Protein AF-A0A397T3B0-F1 (afdb_monomer_lite)

Foldseek 3Di:
DDDPPDPPPVPPPPDDDDDDDDDDDDPPPPPPPPPVPPPQPLVNLVVQLVVLVVQLVVLCVVLVVVVLVCVLCVDPDPLVVLLVLLVVLLVVLVVLVCCQAPVCCPVVVDDRDDLVPQCVDPSSVPSVVSSVVSNVSNLVSQCVSSCVRLHDPSRCSNVVSVVSSVVSVVVSD

Radius of gyration: 29.22 Å; chains: 1; bounding box: 62×57×84 Å

Secondary structure (DSSP, 8-state):
-----SSSGGGSSS---------------------------HHHHHHHHHHHHHHHHHHHHHTTHHHHHHHHHHS-SHHHHHHHHHHHHHHHHHHHHHIIIIIHHHHH-PPPP-GGGTTTSHHHHHHHHHHHHHHHHHHHHHHHHHHHHHHHHHHHHHHHHHHHHHHHHHTT-

Structure (mmCIF, N/CA/C/O backbone):
data_AF-A0A397T3B0-F1
#
_entry.id   AF-A0A397T3B0-F1
#
loop_
_atom_site.group_PDB
_atom_site.id
_atom_site.type_symbol
_atom_site.label_atom_id
_atom_site.label_alt_id
_atom_site.label_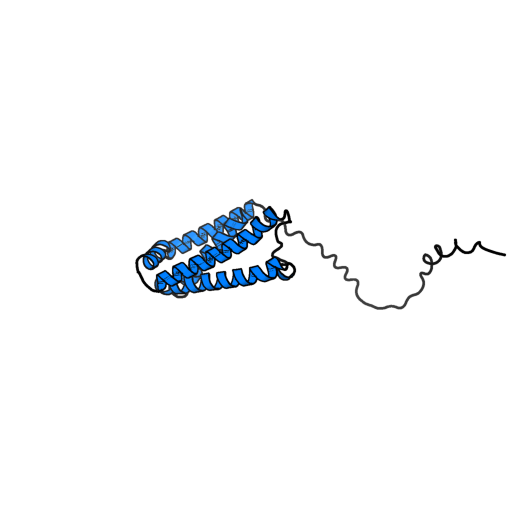comp_id
_atom_site.label_asym_id
_atom_site.label_entity_id
_atom_site.label_seq_id
_atom_site.pdbx_PDB_ins_code
_atom_site.Cartn_x
_atom_site.Cartn_y
_atom_site.Cartn_z
_atom_site.occupancy
_atom_site.B_iso_or_equiv
_atom_site.auth_seq_id
_atom_site.auth_comp_id
_atom_site.auth_asym_id
_atom_site.auth_atom_id
_atom_site.pdbx_PDB_model_num
ATOM 1 N N . MET A 1 1 ? 46.290 -42.480 -61.103 1.00 40.12 1 MET A N 1
ATOM 2 C CA . MET A 1 1 ? 46.442 -42.362 -59.636 1.00 40.12 1 MET A CA 1
ATOM 3 C C . MET A 1 1 ? 46.679 -40.891 -59.341 1.00 40.12 1 MET A C 1
ATOM 5 O O . MET A 1 1 ? 47.700 -40.391 -59.770 1.00 40.12 1 MET A O 1
ATOM 9 N N . GLY A 1 2 ? 45.795 -40.086 -58.769 1.00 37.69 2 GLY A N 1
ATOM 10 C CA . GLY A 1 2 ? 44.533 -40.286 -58.062 1.00 37.69 2 GLY A CA 1
ATOM 11 C C . GLY A 1 2 ? 44.443 -39.111 -57.081 1.00 37.69 2 GLY A C 1
ATOM 12 O O . GLY A 1 2 ? 45.354 -38.983 -56.276 1.00 37.69 2 GLY A O 1
ATOM 13 N N . ASN A 1 3 ? 43.467 -38.210 -57.257 1.00 40.50 3 ASN A N 1
ATOM 14 C CA . ASN A 1 3 ? 42.926 -37.282 -56.243 1.00 40.50 3 ASN A CA 1
ATOM 15 C C . ASN A 1 3 ? 41.881 -36.350 -56.896 1.00 40.50 3 ASN A C 1
ATOM 17 O O . ASN A 1 3 ? 42.071 -35.144 -57.001 1.00 40.50 3 ASN A O 1
ATOM 21 N N . ASN A 1 4 ? 40.766 -36.934 -57.349 1.00 47.88 4 ASN A N 1
ATOM 22 C CA . ASN A 1 4 ? 39.533 -36.215 -57.719 1.00 47.88 4 ASN A CA 1
ATOM 23 C C . ASN A 1 4 ? 38.418 -36.474 -56.682 1.00 47.88 4 ASN A C 1
ATOM 25 O O . ASN A 1 4 ? 37.234 -36.445 -56.997 1.00 47.88 4 ASN A O 1
ATOM 29 N N . GLU A 1 5 ? 38.787 -36.752 -55.430 1.00 51.84 5 GLU A N 1
ATOM 30 C CA . GLU A 1 5 ? 37.909 -37.410 -54.451 1.00 51.84 5 GLU A CA 1
ATOM 31 C C . GLU A 1 5 ? 37.396 -36.490 -53.330 1.00 51.84 5 GLU A C 1
ATOM 33 O O . GLU A 1 5 ? 37.005 -36.956 -52.265 1.00 51.84 5 GLU A O 1
ATOM 38 N N . GLN A 1 6 ? 37.374 -35.169 -53.544 1.00 50.97 6 GLN A N 1
ATOM 39 C CA . GLN A 1 6 ? 36.911 -34.223 -52.513 1.00 50.97 6 GLN A CA 1
ATOM 40 C C . GLN A 1 6 ? 35.700 -33.363 -52.893 1.00 50.97 6 GLN A C 1
ATOM 42 O O . GLN A 1 6 ? 35.222 -32.587 -52.066 1.00 50.97 6 GLN A O 1
ATOM 47 N N . VAL A 1 7 ? 35.149 -33.519 -54.100 1.00 50.25 7 VAL A N 1
ATOM 48 C CA . VAL A 1 7 ? 34.018 -32.692 -54.569 1.00 50.25 7 VAL A CA 1
ATOM 49 C C . VAL A 1 7 ? 32.651 -33.386 -54.399 1.00 50.25 7 VAL A C 1
ATOM 51 O O . VAL A 1 7 ? 31.625 -32.710 -54.389 1.00 50.25 7 VAL A O 1
ATOM 54 N N . ASP A 1 8 ? 32.606 -34.696 -54.129 1.00 51.03 8 ASP A N 1
ATOM 55 C CA . ASP A 1 8 ? 31.353 -35.480 -54.174 1.00 51.03 8 ASP A CA 1
ATOM 56 C C . ASP A 1 8 ? 30.650 -35.754 -52.829 1.00 51.03 8 ASP A C 1
ATOM 58 O O . ASP A 1 8 ? 29.573 -36.352 -52.798 1.00 51.03 8 ASP A O 1
ATOM 62 N N . ILE A 1 9 ? 31.173 -35.263 -51.700 1.00 49.94 9 ILE A N 1
ATOM 63 C CA . ILE A 1 9 ? 30.556 -35.513 -50.378 1.00 49.94 9 ILE A CA 1
ATOM 64 C C . ILE A 1 9 ? 29.428 -34.509 -50.062 1.00 49.94 9 ILE A C 1
ATOM 66 O O . ILE A 1 9 ? 28.524 -34.805 -49.285 1.00 49.94 9 ILE A O 1
ATOM 70 N N . ARG A 1 10 ? 29.390 -33.335 -50.709 1.00 47.88 10 ARG A N 1
ATOM 71 C CA . ARG A 1 10 ? 28.364 -32.304 -50.431 1.00 47.88 10 ARG A CA 1
ATOM 72 C C . ARG A 1 10 ? 27.053 -32.449 -51.214 1.00 47.88 10 ARG A C 1
ATOM 74 O O . ARG A 1 10 ? 26.150 -31.648 -51.000 1.00 47.88 10 ARG A O 1
ATOM 81 N N . ARG A 1 11 ? 26.907 -33.452 -52.090 1.00 47.59 11 ARG A N 1
ATOM 82 C CA . ARG A 1 11 ? 25.692 -33.640 -52.918 1.00 47.59 11 ARG A CA 1
ATOM 83 C C . ARG A 1 11 ? 24.811 -34.840 -52.548 1.00 47.59 11 ARG A C 1
ATOM 85 O O . ARG A 1 11 ? 23.754 -34.997 -53.147 1.00 47.59 11 ARG A O 1
ATOM 92 N N . ARG A 1 12 ? 25.172 -35.645 -51.540 1.00 47.25 12 ARG A N 1
ATOM 93 C CA . ARG A 1 12 ? 24.438 -36.875 -51.162 1.00 47.25 12 ARG A CA 1
ATOM 94 C C . ARG A 1 12 ? 23.597 -36.804 -49.880 1.00 47.25 12 ARG A C 1
ATOM 96 O O . ARG A 1 12 ? 23.173 -37.842 -49.395 1.00 47.25 12 ARG A O 1
ATOM 103 N N . THR A 1 13 ? 23.284 -35.617 -49.364 1.00 46.28 13 THR A N 1
ATOM 104 C CA . THR A 1 13 ? 22.324 -35.483 -48.240 1.00 46.28 13 THR A CA 1
ATOM 105 C C . THR A 1 13 ? 20.999 -34.844 -48.660 1.00 46.28 13 THR A C 1
ATOM 107 O O . THR A 1 13 ? 20.150 -34.564 -47.824 1.00 46.28 13 THR A O 1
ATOM 110 N N . ALA A 1 14 ? 20.811 -34.608 -49.962 1.00 51.16 14 ALA A N 1
ATOM 111 C CA . ALA A 1 14 ? 19.663 -33.882 -50.497 1.00 51.16 14 ALA A CA 1
ATOM 112 C C . ALA A 1 14 ? 18.624 -34.758 -51.223 1.00 51.16 14 ALA A C 1
ATOM 114 O O . ALA A 1 14 ? 17.715 -34.192 -51.809 1.00 51.16 14 ALA A O 1
ATOM 115 N N . ASN A 1 15 ? 18.730 -36.097 -51.236 1.00 48.41 15 ASN A N 1
ATOM 116 C CA . ASN A 1 15 ? 17.821 -36.911 -52.062 1.00 48.41 15 ASN A CA 1
ATOM 117 C C . ASN A 1 15 ? 17.609 -38.361 -51.579 1.00 48.41 15 ASN A C 1
ATOM 119 O O . ASN A 1 15 ? 17.792 -39.320 -52.325 1.00 48.41 15 ASN A O 1
ATOM 123 N N . THR A 1 16 ? 17.199 -38.548 -50.324 1.00 41.69 16 THR A N 1
ATOM 124 C CA . THR A 1 16 ? 16.561 -39.809 -49.894 1.00 41.69 16 THR A CA 1
ATOM 125 C C . THR A 1 16 ? 15.426 -39.488 -48.931 1.00 41.69 16 THR A C 1
ATOM 127 O O . THR A 1 16 ? 15.523 -39.632 -47.717 1.00 41.69 16 THR A O 1
ATOM 130 N N . ILE A 1 17 ? 14.367 -38.943 -49.519 1.00 53.56 17 ILE A N 1
ATOM 131 C CA . ILE A 1 17 ? 12.995 -39.108 -49.050 1.00 53.56 17 ILE A CA 1
ATOM 132 C C . ILE A 1 17 ? 12.513 -40.422 -49.667 1.00 53.56 17 ILE A C 1
ATOM 134 O O . ILE A 1 17 ? 12.753 -40.590 -50.859 1.00 53.56 17 ILE A O 1
ATOM 138 N N . GLU A 1 18 ? 11.864 -41.268 -48.851 1.00 43.00 18 GLU A N 1
ATOM 139 C CA . GLU A 1 18 ? 11.086 -42.505 -49.125 1.00 43.00 18 GLU A CA 1
ATOM 140 C C . GLU A 1 18 ? 11.542 -43.602 -48.125 1.00 43.00 18 GLU A C 1
ATOM 142 O O . GLU A 1 18 ? 12.724 -43.905 -48.071 1.00 43.00 18 GLU A O 1
ATOM 147 N N . ILE A 1 19 ? 10.746 -44.229 -47.240 1.00 45.19 19 ILE A N 1
ATOM 148 C CA . ILE A 1 19 ? 9.292 -44.458 -47.135 1.00 45.19 19 ILE A CA 1
ATOM 149 C C . ILE A 1 19 ? 8.921 -44.739 -45.652 1.00 45.19 19 ILE A C 1
ATOM 151 O O . ILE A 1 19 ? 9.512 -45.603 -45.018 1.00 45.19 19 ILE A O 1
ATOM 155 N N . GLN A 1 20 ? 7.953 -43.977 -45.130 1.00 46.72 20 GLN A N 1
ATOM 156 C CA . GLN A 1 20 ? 6.776 -44.373 -44.325 1.00 46.72 20 GLN A CA 1
ATOM 157 C C . GLN A 1 20 ? 6.854 -45.539 -43.301 1.00 46.72 20 GLN A C 1
ATOM 159 O O . GLN A 1 20 ? 6.831 -46.703 -43.676 1.00 46.72 20 GLN A O 1
ATOM 164 N N . GLU A 1 21 ? 6.687 -45.208 -42.011 1.00 44.59 21 GLU A N 1
ATOM 165 C CA . GLU A 1 21 ? 5.813 -45.953 -41.085 1.00 44.59 21 GLU A CA 1
ATOM 166 C C . GLU A 1 21 ? 5.065 -44.960 -40.162 1.00 44.59 21 GLU A C 1
ATOM 168 O O . GLU A 1 21 ? 5.624 -43.916 -39.807 1.00 44.59 21 GLU A O 1
ATOM 173 N N . PRO A 1 22 ? 3.780 -45.207 -39.834 1.00 47.50 22 PRO A N 1
ATOM 174 C CA . PRO A 1 22 ? 2.880 -44.196 -39.300 1.00 47.50 22 PRO A CA 1
ATOM 175 C C . PRO A 1 22 ? 2.881 -44.214 -37.771 1.00 47.50 22 PRO A C 1
ATOM 177 O O . PRO A 1 22 ? 2.335 -45.121 -37.147 1.00 47.50 22 PRO A O 1
ATOM 180 N N . LEU A 1 23 ? 3.417 -43.163 -37.156 1.00 41.25 23 LEU A N 1
ATOM 181 C CA . LEU A 1 23 ? 3.130 -42.856 -35.759 1.00 41.25 23 LEU A CA 1
ATOM 182 C C . LEU A 1 23 ? 2.222 -41.634 -35.708 1.00 41.25 23 LEU A C 1
ATOM 184 O O . LEU A 1 23 ? 2.636 -40.491 -35.890 1.00 41.25 23 LEU A O 1
ATOM 188 N N . LEU A 1 24 ? 0.943 -41.942 -35.505 1.00 46.53 24 LEU A N 1
ATOM 189 C CA . LEU A 1 24 ? -0.032 -41.070 -34.873 1.00 46.53 24 LEU A CA 1
ATOM 190 C C . LEU A 1 24 ? 0.618 -40.353 -33.686 1.00 46.53 24 LEU A C 1
ATOM 192 O O . LEU A 1 24 ? 0.893 -40.985 -32.676 1.00 46.53 24 LEU A O 1
ATOM 196 N N . ASP A 1 25 ? 0.815 -39.045 -33.808 1.00 39.50 25 ASP A N 1
ATOM 197 C CA . ASP A 1 25 ? 0.429 -38.124 -32.745 1.00 39.50 25 ASP A CA 1
ATOM 198 C C . ASP A 1 25 ? 0.328 -36.696 -33.286 1.00 39.50 25 ASP A C 1
ATOM 200 O O . ASP A 1 25 ? 1.274 -35.918 -33.336 1.00 39.50 25 ASP A O 1
ATOM 204 N N . ASN A 1 26 ? -0.896 -36.397 -33.719 1.00 39.66 26 ASN A N 1
ATOM 205 C CA . ASN A 1 26 ? -1.598 -35.164 -33.396 1.00 39.66 26 ASN A CA 1
ATOM 206 C C . ASN A 1 26 ? -0.782 -33.873 -33.574 1.00 39.66 26 ASN A C 1
ATOM 208 O O . ASN A 1 26 ? -0.293 -33.271 -32.614 1.00 39.66 26 ASN A O 1
ATOM 212 N N . ASP A 1 27 ? -0.739 -33.420 -34.827 1.00 39.97 27 ASP A N 1
ATOM 213 C CA . ASP A 1 27 ? -0.429 -32.053 -35.237 1.00 39.97 27 ASP A CA 1
ATOM 214 C C . ASP A 1 27 ? -1.439 -31.071 -34.613 1.00 39.97 27 ASP A C 1
ATOM 216 O O . ASP A 1 27 ? -2.377 -30.575 -35.230 1.00 39.97 27 ASP A O 1
ATOM 220 N N . ASN A 1 28 ? -1.253 -30.812 -33.322 1.00 39.53 28 ASN A N 1
ATOM 221 C CA . ASN A 1 28 ? -1.727 -29.621 -32.650 1.00 39.53 28 ASN A CA 1
ATOM 222 C C . ASN A 1 28 ? -0.576 -28.621 -32.661 1.00 39.53 28 ASN A C 1
ATOM 224 O O . ASN A 1 28 ? -0.007 -28.274 -31.621 1.00 39.53 28 ASN A O 1
ATOM 228 N N . SER A 1 29 ? -0.272 -28.110 -33.850 1.00 43.44 29 SER A N 1
ATOM 229 C CA . SER A 1 29 ? 0.357 -26.811 -34.054 1.00 43.44 29 SER A CA 1
ATOM 230 C C . SER A 1 29 ? -0.545 -25.708 -33.478 1.00 43.44 29 SER A C 1
ATOM 232 O O . SER A 1 29 ? -1.092 -24.846 -34.163 1.00 43.44 29 SER A O 1
ATOM 234 N N . LYS A 1 30 ? -0.665 -25.684 -32.143 1.00 42.78 30 LYS A N 1
ATOM 235 C CA . LYS A 1 30 ? -1.000 -24.486 -31.382 1.00 42.78 30 LYS A CA 1
ATOM 236 C C . LYS A 1 30 ? 0.176 -23.542 -31.560 1.00 42.78 30 LYS A C 1
ATOM 238 O O . LYS A 1 30 ? 1.039 -23.424 -30.693 1.00 42.78 30 LYS A O 1
ATOM 243 N N . VAL A 1 31 ? 0.172 -22.838 -32.688 1.00 48.28 31 VAL A N 1
ATOM 244 C CA . VAL A 1 31 ? 0.695 -21.484 -32.778 1.00 48.28 31 VAL A CA 1
ATOM 245 C C . VAL A 1 31 ? 0.053 -20.755 -31.605 1.00 48.28 31 VAL A C 1
ATOM 247 O O . VAL A 1 31 ? -1.088 -20.299 -31.677 1.00 48.28 31 VAL A O 1
ATOM 250 N N . GLN A 1 32 ? 0.753 -20.721 -30.468 1.00 45.44 32 GLN A N 1
ATOM 251 C CA . GLN A 1 32 ? 0.462 -19.790 -29.401 1.00 45.44 32 GLN A CA 1
ATOM 252 C C . GLN A 1 32 ? 0.732 -18.428 -30.020 1.00 45.44 32 GLN A C 1
ATOM 254 O O . GLN A 1 32 ? 1.819 -17.868 -29.906 1.00 45.44 32 GLN A O 1
ATOM 259 N N . GLN A 1 33 ? -0.272 -17.902 -30.722 1.00 44.47 33 GLN A N 1
ATOM 260 C CA . GLN A 1 33 ? -0.443 -16.481 -30.876 1.00 44.47 33 GLN A CA 1
ATOM 261 C C . GLN A 1 33 ? -0.352 -15.954 -29.452 1.00 44.47 33 GLN A C 1
ATOM 263 O O . GLN A 1 33 ? -1.297 -16.057 -28.667 1.00 44.47 33 GLN A O 1
ATOM 268 N N . HIS A 1 34 ? 0.827 -15.455 -29.082 1.00 42.19 34 HIS A N 1
ATOM 269 C CA . HIS A 1 34 ? 0.975 -14.543 -27.974 1.00 42.19 34 HIS A CA 1
ATOM 270 C C . HIS A 1 34 ? 0.054 -13.383 -28.315 1.00 42.19 34 HIS A C 1
ATOM 272 O O . HIS A 1 34 ? 0.433 -12.438 -29.008 1.00 42.19 34 HIS A O 1
ATOM 278 N N . LYS A 1 35 ? -1.202 -13.514 -27.881 1.00 41.16 35 LYS A N 1
ATOM 279 C CA . LYS A 1 35 ? -2.221 -12.487 -27.895 1.00 41.16 35 LYS A CA 1
ATOM 280 C C . LYS A 1 35 ? -1.602 -11.384 -27.059 1.00 41.16 35 LYS A C 1
ATOM 282 O O . LYS A 1 35 ? -1.638 -11.447 -25.831 1.00 41.16 35 LYS A O 1
ATOM 287 N N . LYS A 1 36 ? -0.895 -10.458 -27.722 1.00 43.56 36 LYS A N 1
ATOM 288 C CA . LYS A 1 36 ? -0.305 -9.274 -27.103 1.00 43.56 36 LYS A CA 1
ATOM 289 C C . LYS A 1 36 ? -1.451 -8.671 -26.315 1.00 43.56 36 LYS A C 1
ATOM 291 O O . LYS A 1 36 ? -2.398 -8.177 -26.925 1.00 43.56 36 LYS A O 1
ATOM 296 N N . ARG A 1 37 ? -1.427 -8.814 -24.982 1.00 48.25 37 ARG A N 1
ATOM 297 C CA . ARG A 1 37 ? -2.439 -8.194 -24.128 1.00 48.25 37 ARG A CA 1
ATOM 298 C C . ARG A 1 37 ? -2.481 -6.737 -24.574 1.00 48.25 37 ARG A C 1
ATOM 300 O O . ARG A 1 37 ? -1.403 -6.130 -24.615 1.00 48.25 37 ARG A O 1
ATOM 307 N N . PRO A 1 38 ? -3.646 -6.206 -24.987 1.00 50.94 38 PRO A N 1
ATOM 308 C CA . PRO A 1 38 ? -3.728 -4.811 -25.373 1.00 50.94 38 PRO A CA 1
ATOM 309 C C . PRO A 1 38 ? -3.153 -4.036 -24.197 1.00 50.94 38 PRO A C 1
ATOM 311 O O . PRO A 1 38 ? -3.609 -4.207 -23.063 1.00 50.94 38 PRO A O 1
ATOM 314 N N . ARG A 1 39 ? -2.052 -3.309 -24.429 1.00 57.62 39 ARG A N 1
ATOM 315 C CA . ARG A 1 39 ? -1.458 -2.464 -23.394 1.00 57.62 39 ARG A CA 1
ATOM 316 C C . ARG A 1 39 ? -2.599 -1.568 -22.943 1.00 57.62 39 ARG A C 1
ATOM 318 O O . ARG A 1 39 ? -3.080 -0.786 -23.755 1.00 57.62 39 ARG A O 1
ATOM 325 N N . ALA A 1 40 ? -3.074 -1.767 -21.710 1.00 61.78 40 ALA A N 1
ATOM 326 C CA . ALA A 1 40 ? -4.150 -0.964 -21.152 1.00 61.78 40 ALA A CA 1
ATOM 327 C C . ALA A 1 40 ? -3.795 0.495 -21.425 1.00 61.78 40 ALA A C 1
ATOM 329 O O . ALA A 1 40 ? -2.696 0.926 -21.049 1.00 61.78 40 ALA A O 1
ATOM 330 N N . SER A 1 41 ? -4.662 1.179 -22.177 1.00 78.88 41 SER A N 1
ATOM 331 C CA . SER A 1 41 ? -4.436 2.563 -22.575 1.00 78.88 41 SER A CA 1
ATOM 332 C C . SER A 1 41 ? -4.156 3.381 -21.318 1.00 78.88 41 SER A C 1
ATOM 334 O O . SER A 1 41 ? -4.683 3.072 -20.247 1.00 78.88 41 SER A O 1
ATOM 336 N N . LEU A 1 42 ? -3.299 4.400 -21.417 1.00 77.19 42 LEU A N 1
ATOM 337 C CA . LEU A 1 42 ? -2.957 5.255 -20.271 1.00 77.19 42 LEU A CA 1
ATOM 338 C C . LEU A 1 42 ? -4.220 5.768 -19.563 1.00 77.19 42 LEU A C 1
ATOM 340 O O . LEU A 1 42 ? -4.293 5.757 -18.341 1.00 77.19 42 LEU A O 1
ATOM 344 N N . ILE A 1 43 ? -5.257 6.073 -20.345 1.00 81.31 43 ILE A N 1
ATOM 345 C CA . ILE A 1 43 ? -6.590 6.459 -19.874 1.00 81.31 43 ILE A CA 1
ATOM 346 C C . ILE A 1 43 ? -7.209 5.385 -18.967 1.00 81.31 43 ILE A C 1
ATOM 348 O O . ILE A 1 43 ? -7.705 5.709 -17.895 1.00 81.31 43 ILE A O 1
ATOM 352 N N . LEU A 1 44 ? -7.147 4.103 -19.345 1.00 82.88 44 LEU A N 1
ATOM 353 C CA . LEU A 1 44 ? -7.682 3.007 -18.532 1.00 82.88 44 LEU A CA 1
ATOM 354 C C . LEU A 1 44 ? -6.915 2.849 -17.210 1.00 82.88 44 LEU A C 1
ATOM 356 O O . LEU A 1 44 ? -7.514 2.543 -16.182 1.00 82.88 44 LEU A O 1
ATOM 360 N N . ARG A 1 45 ? -5.593 3.072 -17.226 1.00 82.38 45 ARG A N 1
ATOM 361 C CA . ARG A 1 45 ? -4.756 3.035 -16.014 1.00 82.38 45 ARG A CA 1
ATOM 362 C C . ARG A 1 45 ? -5.091 4.184 -15.071 1.00 82.38 45 ARG A C 1
ATOM 364 O O . ARG A 1 45 ? -5.276 3.942 -13.884 1.00 82.38 45 ARG A O 1
ATOM 371 N N . ILE A 1 46 ? -5.231 5.395 -15.611 1.00 85.62 46 ILE A N 1
ATOM 372 C CA . ILE A 1 46 ? -5.636 6.588 -14.859 1.00 85.62 46 ILE A CA 1
ATOM 373 C C . ILE A 1 46 ? -7.029 6.386 -14.262 1.00 85.62 46 ILE A C 1
ATOM 375 O O . ILE A 1 46 ? -7.214 6.603 -13.071 1.00 85.62 46 ILE A O 1
ATOM 379 N N . LEU A 1 47 ? -7.995 5.903 -15.049 1.00 87.12 47 LEU A N 1
ATOM 380 C CA . LEU A 1 47 ? -9.355 5.655 -14.571 1.00 87.12 47 LEU A CA 1
ATOM 381 C C . LEU A 1 47 ? -9.378 4.612 -13.446 1.00 87.12 47 LEU A C 1
ATOM 383 O O . LEU A 1 47 ? -10.085 4.779 -12.454 1.00 87.12 47 LEU A O 1
ATOM 387 N N . ASN A 1 48 ? -8.572 3.553 -13.571 1.00 86.69 48 ASN A N 1
ATOM 388 C CA . ASN A 1 48 ? -8.435 2.553 -12.519 1.00 86.69 48 ASN A CA 1
ATOM 389 C C . ASN A 1 48 ? -7.784 3.148 -11.262 1.00 86.69 48 ASN A C 1
ATOM 391 O O . ASN A 1 48 ? -8.269 2.901 -10.163 1.00 86.69 48 ASN A O 1
ATOM 395 N N . ALA A 1 49 ? -6.739 3.966 -11.407 1.00 85.31 49 ALA A N 1
ATOM 396 C CA . ALA A 1 49 ? -6.123 4.660 -10.281 1.00 85.31 49 ALA A CA 1
ATOM 397 C C . ALA A 1 49 ? -7.116 5.591 -9.577 1.00 85.31 49 ALA A C 1
ATOM 399 O O . ALA A 1 49 ? -7.276 5.473 -8.370 1.00 85.31 49 ALA A O 1
ATOM 400 N N . ILE A 1 50 ? -7.861 6.418 -10.318 1.00 89.31 50 ILE A N 1
ATOM 401 C CA . ILE A 1 50 ? -8.909 7.286 -9.760 1.00 89.31 50 ILE A CA 1
ATOM 402 C C . ILE A 1 50 ? -9.944 6.456 -9.001 1.00 89.31 50 ILE A C 1
ATOM 404 O O . ILE A 1 50 ? -10.232 6.767 -7.851 1.00 89.31 50 ILE A O 1
ATOM 408 N N . LYS A 1 51 ? -10.452 5.368 -9.596 1.00 90.94 51 LYS A N 1
ATOM 409 C CA . LYS A 1 51 ? -11.415 4.471 -8.942 1.00 90.94 51 LYS A CA 1
ATOM 410 C C . LYS A 1 51 ? -10.899 3.985 -7.586 1.00 90.94 51 LYS A C 1
ATOM 412 O O . LYS A 1 51 ? -11.626 4.054 -6.599 1.00 90.94 51 LYS A O 1
ATOM 417 N N . TRP A 1 52 ? -9.665 3.485 -7.531 1.00 88.94 52 TRP A N 1
ATOM 418 C CA . TRP A 1 52 ? -9.090 2.964 -6.290 1.00 88.94 52 TRP A CA 1
ATOM 419 C C . TRP A 1 52 ? -8.781 4.062 -5.274 1.00 88.94 52 TRP A C 1
ATOM 421 O O . TRP A 1 52 ? -9.028 3.854 -4.088 1.00 88.94 52 TRP A O 1
ATOM 431 N N . THR A 1 53 ? -8.348 5.239 -5.725 1.00 88.06 53 THR A N 1
ATOM 432 C CA . THR A 1 53 ? -8.179 6.418 -4.869 1.00 88.06 53 THR A CA 1
ATOM 433 C C . THR A 1 53 ? -9.507 6.856 -4.261 1.00 88.06 53 THR A C 1
ATOM 435 O O . THR A 1 53 ? -9.569 7.119 -3.065 1.00 88.06 53 THR A O 1
ATOM 438 N N . THR A 1 54 ? -10.592 6.879 -5.038 1.00 90.19 54 THR A N 1
ATOM 439 C CA . THR A 1 54 ? -11.932 7.203 -4.530 1.00 90.19 54 THR A CA 1
ATOM 440 C C . THR A 1 54 ? -12.402 6.174 -3.507 1.00 90.19 54 THR A C 1
ATOM 442 O O . THR A 1 54 ? -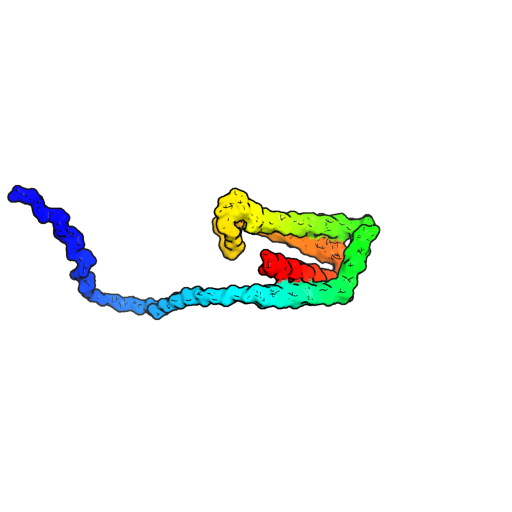12.902 6.558 -2.455 1.00 90.19 54 THR A O 1
ATOM 445 N N . VAL A 1 55 ? -12.202 4.877 -3.766 1.00 89.25 55 VAL A N 1
ATOM 446 C CA . VAL A 1 55 ? -12.534 3.820 -2.796 1.00 89.25 55 VAL A CA 1
ATOM 447 C C . VAL A 1 55 ? -11.746 4.009 -1.502 1.00 89.25 55 VAL A C 1
ATOM 449 O O . VAL A 1 55 ? -12.355 4.016 -0.440 1.00 89.25 55 VAL A O 1
ATOM 452 N N . ALA A 1 56 ? -10.430 4.220 -1.586 1.00 87.50 56 ALA A N 1
ATOM 453 C CA . ALA A 1 56 ? -9.580 4.455 -0.421 1.00 87.50 56 ALA A CA 1
ATOM 454 C C . ALA A 1 56 ? -9.971 5.726 0.347 1.00 87.50 56 ALA A C 1
ATOM 456 O O . ALA A 1 56 ? -9.903 5.758 1.572 1.00 87.50 56 ALA A O 1
ATOM 457 N N . PHE A 1 57 ? -10.403 6.773 -0.356 1.00 89.25 57 PHE A N 1
ATOM 458 C CA . PHE A 1 57 ? -10.882 7.999 0.269 1.00 89.25 57 PHE A CA 1
ATOM 459 C C . PHE A 1 57 ? -12.195 7.773 1.027 1.00 89.25 57 PHE A C 1
ATOM 461 O O . PHE A 1 57 ? -12.307 8.175 2.180 1.00 89.25 57 PHE A O 1
ATOM 468 N N . ILE A 1 58 ? -13.163 7.081 0.417 1.00 90.06 58 ILE A N 1
ATOM 469 C CA . ILE A 1 58 ? -14.454 6.772 1.050 1.00 90.06 58 ILE A CA 1
ATOM 470 C C . ILE A 1 58 ? -14.260 5.863 2.267 1.00 90.06 58 ILE A C 1
ATOM 472 O O . ILE A 1 58 ? -14.847 6.119 3.314 1.00 90.06 58 ILE A O 1
ATOM 476 N N . THR A 1 59 ? -13.430 4.821 2.163 1.00 87.00 59 THR A N 1
ATOM 477 C CA . THR A 1 59 ? -13.144 3.927 3.296 1.00 87.00 59 THR A CA 1
ATOM 478 C C . THR A 1 59 ? -12.408 4.661 4.410 1.00 87.00 59 THR A C 1
ATOM 480 O O . THR A 1 59 ? -12.758 4.501 5.575 1.00 87.00 59 THR A O 1
ATOM 483 N N . SER A 1 60 ? -11.438 5.509 4.063 1.00 87.31 60 SER A N 1
ATOM 48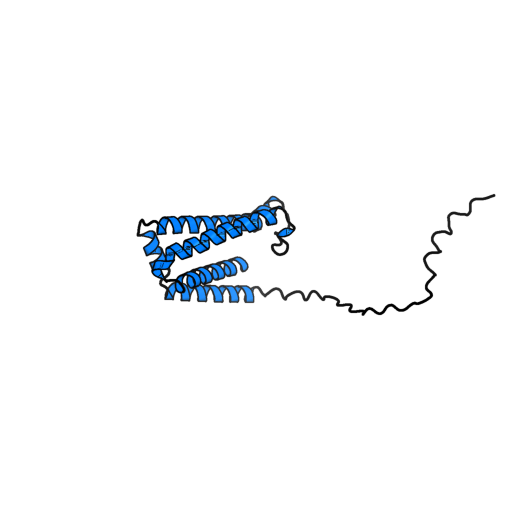4 C CA . SER A 1 60 ? -10.719 6.356 5.017 1.00 87.31 60 SER A CA 1
ATOM 485 C C . SER A 1 60 ? -11.658 7.323 5.742 1.00 87.31 60 SER A C 1
ATOM 487 O O . SER A 1 60 ? -11.566 7.470 6.958 1.00 87.31 60 SER A O 1
ATOM 489 N N . TRP A 1 61 ? -12.600 7.935 5.020 1.00 89.44 61 TRP A N 1
ATOM 490 C CA . TRP A 1 61 ? -13.610 8.818 5.599 1.00 89.44 61 TRP A CA 1
ATOM 491 C C . TRP A 1 61 ? -14.572 8.062 6.521 1.00 89.44 61 TRP A C 1
ATOM 493 O O . TRP A 1 61 ? -14.797 8.483 7.649 1.00 89.44 61 TRP A O 1
ATOM 503 N N . TYR A 1 62 ? -15.102 6.922 6.068 1.00 89.00 62 TYR A N 1
ATOM 504 C CA . TYR A 1 62 ? -16.069 6.118 6.822 1.00 89.00 62 TYR A CA 1
ATOM 505 C C . TYR A 1 62 ? -15.504 5.581 8.144 1.00 89.00 62 TYR A C 1
ATOM 507 O O . TYR A 1 62 ? -16.213 5.539 9.142 1.00 89.00 62 TYR A O 1
ATOM 515 N N . PHE A 1 63 ? -14.233 5.173 8.154 1.00 84.69 63 PHE A N 1
ATOM 516 C CA . PHE A 1 63 ? -13.555 4.678 9.355 1.00 84.69 63 PHE A CA 1
ATOM 517 C C . PHE A 1 63 ? -12.810 5.777 10.127 1.00 84.69 63 PHE A C 1
ATOM 519 O O . PHE A 1 63 ? -12.065 5.462 11.049 1.00 84.69 63 PHE A O 1
ATOM 526 N N . GLU A 1 64 ? -12.972 7.055 9.769 1.00 85.81 64 GLU A N 1
ATOM 527 C CA . GLU A 1 64 ? -12.286 8.178 10.425 1.00 85.81 64 GLU A CA 1
ATOM 528 C C . GLU A 1 64 ? -10.765 7.950 10.532 1.00 85.81 64 GLU A C 1
ATOM 530 O O . GLU A 1 64 ? -10.149 8.084 11.594 1.00 85.81 64 GLU A O 1
ATOM 535 N N . ALA A 1 65 ? -10.129 7.558 9.422 1.00 83.19 65 ALA A N 1
ATOM 536 C CA . ALA A 1 65 ? -8.783 6.994 9.467 1.00 83.19 65 ALA A CA 1
ATOM 537 C C . ALA A 1 65 ? -7.740 7.939 10.088 1.00 83.19 65 ALA A C 1
ATOM 539 O O . ALA A 1 65 ? -6.850 7.510 10.824 1.00 83.19 65 ALA A O 1
ATOM 540 N N . LEU A 1 66 ? -7.883 9.241 9.825 1.00 84.38 66 LEU A N 1
ATOM 541 C CA . LEU A 1 66 ? -7.037 10.294 10.387 1.00 84.38 66 LEU A CA 1
ATOM 542 C C . LEU A 1 66 ? -7.155 10.381 11.912 1.00 84.38 66 LEU A C 1
ATOM 544 O O . LEU A 1 66 ? -6.147 10.543 12.598 1.00 84.38 66 LEU A O 1
ATOM 548 N N . GLN A 1 67 ? -8.364 10.225 12.448 1.00 85.69 67 GLN A N 1
ATOM 549 C CA . GLN A 1 67 ? -8.591 10.221 13.888 1.00 85.69 67 GLN A CA 1
ATOM 550 C C . GLN A 1 67 ? -7.985 8.974 14.529 1.00 85.69 67 GLN A C 1
ATOM 552 O O . GLN A 1 67 ? -7.330 9.079 15.564 1.00 85.69 67 GLN A O 1
ATOM 557 N N . GLY A 1 68 ? -8.100 7.816 13.873 1.00 84.06 68 GLY A N 1
ATOM 558 C CA . GLY A 1 68 ? -7.428 6.599 14.321 1.00 84.06 68 GLY A CA 1
ATOM 559 C C . GLY A 1 68 ? -5.902 6.740 14.358 1.00 84.06 68 GLY A C 1
ATOM 560 O O . GLY A 1 68 ? -5.263 6.323 15.323 1.00 84.06 68 GLY A O 1
ATOM 561 N N . ILE A 1 69 ? -5.302 7.375 13.346 1.00 86.56 69 ILE A N 1
ATOM 562 C CA . ILE A 1 69 ? -3.857 7.663 13.320 1.00 86.56 69 ILE A CA 1
ATOM 563 C C . ILE A 1 69 ? -3.470 8.584 14.482 1.00 86.56 69 ILE A C 1
ATOM 565 O O . ILE A 1 69 ? -2.524 8.279 15.212 1.00 86.56 69 ILE A O 1
ATOM 569 N N . ASN A 1 70 ? -4.225 9.663 14.696 1.00 87.31 70 ASN A N 1
ATOM 570 C CA . ASN A 1 70 ? -3.975 10.595 15.794 1.00 87.31 70 ASN A CA 1
ATOM 571 C C . ASN A 1 70 ? -4.066 9.901 17.160 1.00 87.31 70 ASN A C 1
ATOM 573 O O . ASN A 1 70 ? -3.163 10.062 17.973 1.00 87.31 70 ASN A O 1
ATOM 577 N N . GLN A 1 71 ? -5.062 9.040 17.382 1.00 86.31 71 GLN A N 1
ATOM 578 C CA . GLN A 1 71 ? -5.205 8.279 18.631 1.00 86.31 71 GLN A CA 1
ATOM 579 C C . GLN A 1 71 ? -4.018 7.346 18.922 1.00 86.31 71 GLN A C 1
ATOM 581 O O . GLN A 1 71 ? -3.637 7.170 20.084 1.00 86.31 71 GLN A O 1
ATOM 586 N N . VAL A 1 72 ? -3.427 6.736 17.887 1.00 86.88 72 VAL A N 1
ATOM 587 C CA . VAL A 1 72 ? -2.226 5.891 18.029 1.00 86.88 72 VAL A CA 1
ATOM 588 C C . VAL A 1 72 ? -0.980 6.733 18.317 1.00 86.88 72 VAL A C 1
ATOM 590 O O . VAL A 1 72 ? -0.095 6.274 19.037 1.00 86.88 72 VAL A O 1
ATOM 593 N N . LEU A 1 73 ? -0.895 7.944 17.764 1.00 86.81 73 LEU A N 1
ATOM 594 C CA . LEU A 1 73 ? 0.250 8.846 17.928 1.00 86.81 73 LEU A CA 1
ATOM 595 C C . LEU A 1 73 ? 0.246 9.587 19.273 1.00 86.81 73 LEU A C 1
ATOM 597 O O . LEU A 1 73 ? 1.306 9.748 19.884 1.00 86.81 73 LEU A O 1
ATOM 601 N N . GLU A 1 74 ? -0.931 10.018 19.723 1.00 87.31 74 GLU A N 1
ATOM 602 C CA . GLU A 1 74 ? -1.126 10.827 20.929 1.00 87.31 74 GLU A CA 1
ATOM 603 C C . GLU A 1 74 ? -0.795 10.042 22.203 1.00 87.31 74 GLU A C 1
ATOM 605 O O . GLU A 1 74 ? -0.141 10.555 23.110 1.00 87.31 74 GLU A O 1
ATOM 610 N N . ASN A 1 75 ? -1.151 8.758 22.242 1.00 80.25 75 ASN A N 1
ATOM 611 C CA . ASN A 1 75 ? -0.858 7.903 23.384 1.00 80.25 75 ASN A CA 1
ATOM 612 C C . ASN A 1 75 ? 0.552 7.297 23.286 1.00 80.25 75 ASN A C 1
ATOM 614 O O . ASN A 1 75 ? 0.855 6.569 22.337 1.00 80.25 75 ASN A O 1
ATOM 618 N N . ASP A 1 76 ? 1.399 7.496 24.305 1.00 73.88 76 ASP A N 1
ATOM 619 C CA . ASP A 1 76 ? 2.714 6.837 24.409 1.00 73.88 76 ASP A CA 1
ATOM 620 C C . ASP A 1 76 ? 2.606 5.368 24.843 1.00 73.88 76 ASP A C 1
ATOM 622 O O . ASP A 1 76 ? 3.106 4.933 25.879 1.00 73.88 76 ASP A O 1
ATOM 626 N N . ASN A 1 77 ? 1.903 4.585 24.034 1.00 83.06 77 ASN A N 1
ATOM 627 C CA . ASN A 1 77 ? 1.671 3.172 24.270 1.00 83.06 77 ASN A CA 1
ATOM 628 C C . ASN A 1 77 ? 2.589 2.305 23.403 1.00 83.06 77 ASN A C 1
ATOM 630 O O . ASN A 1 77 ? 3.081 2.712 22.348 1.00 83.06 77 ASN A O 1
ATOM 634 N N . TRP A 1 78 ? 2.744 1.037 23.792 1.00 87.38 78 TRP A N 1
ATOM 635 C CA . TRP A 1 78 ? 3.433 0.014 22.989 1.00 87.38 78 TRP A CA 1
ATOM 636 C C . TRP A 1 78 ? 2.924 -0.046 21.533 1.00 87.38 78 TRP A C 1
ATOM 638 O O . TRP A 1 78 ? 3.696 -0.292 20.609 1.00 87.38 78 TRP A O 1
ATOM 648 N N . ARG A 1 79 ? 1.644 0.282 21.313 1.00 85.88 79 ARG A N 1
ATOM 649 C CA . ARG A 1 79 ? 0.999 0.376 19.993 1.00 85.88 79 ARG A CA 1
ATOM 650 C C . ARG A 1 79 ? 1.640 1.417 19.073 1.00 85.88 79 ARG A C 1
ATOM 652 O O . ARG A 1 79 ? 1.750 1.163 17.875 1.00 85.88 79 ARG A O 1
ATOM 659 N N . ARG A 1 80 ? 2.095 2.548 19.623 1.00 89.12 80 ARG A N 1
ATOM 660 C CA . ARG A 1 80 ? 2.806 3.601 18.887 1.00 89.12 80 ARG A CA 1
ATOM 661 C C . ARG A 1 80 ? 4.169 3.111 18.409 1.00 89.12 80 ARG A C 1
ATOM 663 O O . ARG A 1 80 ? 4.551 3.336 17.265 1.00 89.12 80 ARG A O 1
ATOM 670 N N . LYS A 1 81 ? 4.873 2.357 19.260 1.00 91.19 81 LYS A N 1
ATOM 671 C CA . LYS A 1 81 ? 6.149 1.720 18.899 1.00 91.19 81 LYS A CA 1
ATOM 672 C C . LYS A 1 81 ? 5.957 0.711 17.766 1.00 91.19 81 LYS A C 1
ATOM 674 O O . LYS A 1 81 ? 6.695 0.760 16.787 1.00 91.19 81 LYS A O 1
ATOM 679 N N . ILE A 1 82 ? 4.933 -0.143 17.853 1.00 91.75 82 ILE A N 1
ATOM 680 C CA . ILE A 1 82 ? 4.594 -1.078 16.768 1.00 91.75 82 ILE A CA 1
ATOM 681 C C . ILE A 1 82 ? 4.227 -0.331 15.490 1.00 91.75 82 ILE A C 1
ATOM 683 O O . ILE A 1 82 ? 4.692 -0.717 14.422 1.00 91.75 82 ILE A O 1
ATOM 687 N N . PHE A 1 83 ? 3.468 0.759 15.585 1.00 91.44 83 PHE A N 1
ATOM 688 C CA . PHE A 1 83 ? 3.103 1.570 14.428 1.00 91.44 83 PHE A CA 1
ATOM 689 C C . PHE A 1 83 ? 4.345 2.115 13.709 1.00 91.44 83 PHE A C 1
ATOM 691 O O . PHE A 1 83 ? 4.470 1.950 12.497 1.00 91.44 83 PHE A O 1
ATOM 698 N N . TYR A 1 84 ? 5.318 2.665 14.444 1.00 92.31 84 TYR A N 1
ATOM 699 C CA . TYR A 1 84 ? 6.575 3.130 13.851 1.00 92.31 84 TYR A CA 1
ATOM 700 C C . TYR A 1 84 ? 7.420 2.001 13.263 1.00 92.31 84 TYR A C 1
ATOM 702 O O . TYR A 1 84 ? 7.941 2.158 12.162 1.00 92.31 84 TYR A O 1
ATOM 710 N N . ILE A 1 85 ? 7.526 0.854 13.942 1.00 93.19 85 ILE A N 1
ATOM 711 C CA . ILE A 1 85 ? 8.225 -0.327 13.404 1.00 93.19 85 ILE A CA 1
ATOM 712 C C . ILE A 1 85 ? 7.568 -0.780 12.094 1.00 93.19 85 ILE A C 1
ATOM 714 O O . ILE A 1 85 ? 8.257 -1.106 11.131 1.00 93.19 85 ILE A O 1
ATOM 718 N N . SER A 1 86 ? 6.239 -0.740 12.036 1.00 92.94 86 SER A N 1
ATOM 719 C CA . SER A 1 86 ? 5.460 -1.127 10.860 1.00 92.94 86 SER A CA 1
ATOM 720 C C . SER A 1 86 ? 5.681 -0.175 9.693 1.00 92.94 86 SER A C 1
ATOM 722 O O . SER A 1 86 ? 5.960 -0.615 8.578 1.00 92.94 86 SER A O 1
ATOM 724 N N . LEU A 1 87 ? 5.615 1.135 9.951 1.00 92.31 87 LEU A N 1
ATOM 725 C CA . LEU A 1 87 ? 5.928 2.164 8.961 1.00 92.31 87 LEU A CA 1
ATOM 726 C C . LEU A 1 87 ? 7.364 2.036 8.461 1.00 92.31 87 LEU A C 1
ATOM 728 O O . LEU A 1 87 ? 7.601 2.115 7.260 1.00 92.31 87 LEU A O 1
ATOM 732 N N . PHE A 1 88 ? 8.315 1.789 9.362 1.00 93.69 88 PHE A N 1
ATOM 733 C CA . PHE A 1 88 ? 9.711 1.588 9.002 1.00 93.69 88 PHE A CA 1
ATOM 734 C C . PHE A 1 88 ? 9.894 0.341 8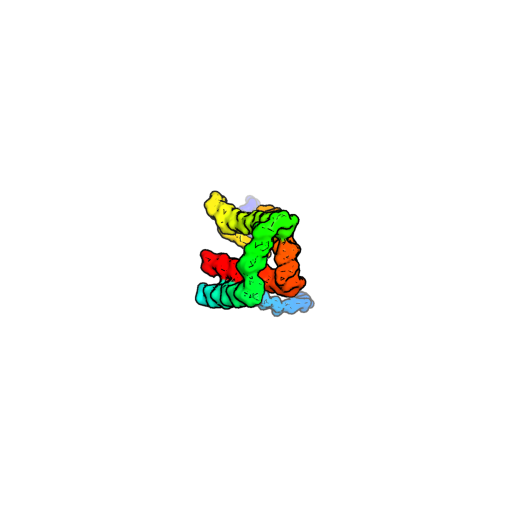.127 1.00 93.69 88 PHE A C 1
ATOM 736 O O . PHE A 1 88 ? 10.608 0.397 7.127 1.00 93.69 88 PHE A O 1
ATOM 743 N N . ALA A 1 89 ? 9.221 -0.768 8.437 1.00 93.19 89 ALA A N 1
ATOM 744 C CA . ALA A 1 89 ? 9.269 -1.984 7.629 1.00 93.19 89 ALA A CA 1
ATOM 745 C C . ALA A 1 89 ? 8.677 -1.771 6.221 1.00 93.19 89 ALA A C 1
ATOM 747 O O . ALA A 1 89 ? 9.302 -2.150 5.228 1.00 93.19 89 ALA A O 1
ATOM 748 N N . LEU A 1 90 ? 7.528 -1.091 6.111 1.00 91.69 90 LEU A N 1
ATOM 749 C CA . LEU A 1 90 ? 6.925 -0.733 4.819 1.00 91.69 90 LEU A CA 1
ATOM 750 C C . LEU A 1 90 ? 7.800 0.232 4.017 1.00 91.69 90 LEU A C 1
ATOM 752 O O . LEU A 1 90 ? 7.937 0.079 2.804 1.00 91.69 90 LEU A O 1
ATOM 756 N N . LEU A 1 91 ? 8.432 1.193 4.689 1.00 92.88 91 LEU A N 1
ATOM 757 C CA . LEU A 1 91 ? 9.369 2.115 4.062 1.00 92.88 91 LEU A CA 1
ATOM 758 C C . LEU A 1 91 ? 10.578 1.360 3.494 1.00 92.88 91 LEU A C 1
ATOM 760 O O . LEU A 1 91 ? 10.933 1.570 2.339 1.00 92.88 91 LEU A O 1
ATOM 764 N N . ASN A 1 92 ? 11.166 0.430 4.253 1.00 91.88 92 ASN A N 1
ATOM 765 C CA . ASN A 1 92 ? 12.274 -0.402 3.772 1.00 91.88 92 ASN A CA 1
ATOM 766 C C . ASN A 1 92 ? 11.866 -1.287 2.589 1.00 91.88 92 ASN A C 1
ATOM 768 O O . ASN A 1 92 ? 12.606 -1.373 1.611 1.00 91.88 92 ASN A O 1
ATOM 772 N N . MET A 1 93 ? 10.681 -1.904 2.637 1.00 92.88 93 MET A N 1
ATOM 773 C CA . MET A 1 93 ? 10.125 -2.637 1.496 1.00 92.88 93 MET A CA 1
ATOM 774 C C . MET A 1 93 ? 10.065 -1.738 0.253 1.00 92.88 93 MET A C 1
ATOM 776 O O . MET A 1 93 ? 10.544 -2.124 -0.813 1.00 92.88 93 MET A O 1
ATOM 780 N N . LEU A 1 94 ? 9.511 -0.532 0.389 1.00 89.25 94 LEU A N 1
ATOM 781 C CA . LEU A 1 94 ? 9.372 0.421 -0.709 1.00 89.25 94 LEU A CA 1
ATOM 782 C C . LEU A 1 94 ? 10.739 0.873 -1.244 1.00 89.25 94 LEU A C 1
ATOM 784 O O . LEU A 1 94 ? 10.932 0.912 -2.458 1.00 89.25 94 LEU A O 1
ATOM 788 N N . LEU A 1 95 ? 11.716 1.122 -0.367 1.00 90.12 95 LEU A N 1
ATOM 789 C CA . LEU A 1 95 ? 13.096 1.428 -0.751 1.00 90.12 95 LEU A CA 1
ATOM 790 C C . LEU A 1 95 ? 13.739 0.290 -1.552 1.00 90.12 95 LEU A C 1
ATOM 792 O O . LEU A 1 95 ? 14.395 0.565 -2.553 1.00 90.12 95 LEU A O 1
ATOM 796 N N . ILE A 1 96 ? 13.529 -0.973 -1.165 1.00 88.81 96 ILE A N 1
ATOM 797 C CA . ILE A 1 96 ? 14.037 -2.133 -1.917 1.00 88.81 96 ILE A CA 1
ATOM 798 C C . ILE A 1 96 ? 13.432 -2.162 -3.325 1.00 88.81 96 ILE A C 1
ATOM 800 O O . ILE A 1 96 ? 14.154 -2.361 -4.304 1.00 88.81 96 ILE A O 1
ATOM 804 N N . PHE A 1 97 ? 12.125 -1.918 -3.457 1.00 86.44 97 PHE A N 1
ATOM 805 C CA . PHE A 1 97 ? 11.481 -1.855 -4.770 1.00 86.44 97 PHE A CA 1
ATOM 806 C C . PHE A 1 97 ? 11.989 -0.689 -5.616 1.00 86.44 97 PHE A C 1
ATOM 808 O O . PHE A 1 97 ? 12.276 -0.894 -6.793 1.00 86.44 97 PHE A O 1
ATOM 815 N N . ILE A 1 98 ? 12.173 0.502 -5.039 1.00 86.31 98 ILE A N 1
ATOM 816 C CA . ILE A 1 98 ? 12.771 1.644 -5.747 1.00 86.31 98 ILE A CA 1
ATOM 817 C C . ILE A 1 98 ? 14.206 1.325 -6.176 1.00 86.31 98 ILE A C 1
ATOM 819 O O . ILE A 1 98 ? 14.599 1.622 -7.306 1.00 86.31 98 ILE A O 1
ATOM 823 N N . TYR A 1 99 ? 14.985 0.687 -5.304 1.00 85.31 99 TYR A N 1
ATOM 824 C CA . TYR A 1 99 ? 16.353 0.275 -5.595 1.00 85.31 99 TYR A CA 1
ATOM 825 C C . TYR A 1 99 ? 16.407 -0.686 -6.792 1.00 85.31 99 TYR A C 1
ATOM 827 O O . TYR A 1 99 ? 17.176 -0.480 -7.733 1.00 85.31 99 TYR A O 1
ATOM 835 N N . LEU A 1 100 ? 15.539 -1.699 -6.807 1.00 84.06 100 LEU A N 1
ATOM 836 C CA . LEU A 1 100 ? 15.428 -2.641 -7.921 1.00 84.06 100 LEU A CA 1
ATOM 837 C C . LEU A 1 100 ? 14.935 -1.956 -9.205 1.00 84.06 100 LEU A C 1
ATOM 839 O O . LEU A 1 100 ? 15.511 -2.171 -10.269 1.00 84.06 100 LEU A O 1
ATOM 843 N N . GLN A 1 101 ? 13.886 -1.136 -9.108 1.00 82.56 101 GLN A N 1
ATOM 844 C CA . GLN A 1 101 ? 13.163 -0.586 -10.257 1.00 82.56 101 GLN A CA 1
ATOM 845 C C . GLN A 1 101 ? 13.865 0.597 -10.925 1.00 82.56 101 GLN A C 1
ATOM 847 O O . GLN A 1 101 ? 13.775 0.735 -12.142 1.00 82.56 101 GLN A O 1
ATOM 852 N N . TYR A 1 102 ? 14.544 1.449 -10.155 1.00 81.75 102 TYR A N 1
ATOM 853 C CA . TYR A 1 102 ? 15.144 2.685 -10.660 1.00 81.75 102 TYR A CA 1
ATOM 854 C C . TYR A 1 102 ? 16.663 2.688 -10.510 1.00 81.75 102 TYR A C 1
ATOM 856 O O . TYR A 1 102 ? 17.366 2.961 -11.479 1.00 81.75 102 TYR A O 1
ATOM 864 N N . TYR A 1 103 ? 17.196 2.344 -9.335 1.00 82.56 103 TYR A N 1
ATOM 865 C CA . TYR A 1 103 ? 18.630 2.501 -9.071 1.00 82.56 103 TYR A CA 1
ATOM 866 C C . TYR A 1 103 ? 19.504 1.535 -9.886 1.00 82.56 103 TYR A C 1
ATOM 868 O O . TYR A 1 103 ? 20.470 1.960 -10.524 1.00 82.56 103 TYR A O 1
ATOM 876 N N . ILE A 1 104 ? 19.170 0.240 -9.909 1.00 79.19 104 ILE A N 1
ATOM 877 C CA . ILE A 1 104 ? 19.903 -0.762 -10.703 1.00 79.19 104 ILE A CA 1
ATOM 878 C C . ILE A 1 104 ? 19.892 -0.434 -12.206 1.00 79.19 104 ILE A C 1
ATOM 880 O O . ILE A 1 104 ? 20.978 -0.375 -12.791 1.00 79.19 104 ILE A O 1
ATOM 884 N N . PRO A 1 105 ? 18.733 -0.213 -12.858 1.00 77.50 105 PRO A N 1
ATOM 885 C CA . PRO A 1 105 ? 18.722 0.090 -14.286 1.00 77.50 105 PRO A CA 1
ATOM 886 C C . PRO A 1 105 ? 19.398 1.426 -14.604 1.00 77.50 105 PRO A C 1
ATOM 888 O O . PRO A 1 105 ? 20.072 1.524 -15.627 1.00 77.50 105 PRO A O 1
ATOM 891 N N . PHE A 1 106 ? 19.309 2.422 -13.716 1.00 77.00 106 PHE A N 1
ATOM 892 C CA . PHE A 1 106 ? 19.983 3.707 -13.903 1.00 77.00 106 PHE A CA 1
ATOM 893 C C . PHE A 1 106 ? 21.512 3.586 -13.839 1.00 77.00 106 PHE A C 1
ATOM 895 O O . PHE A 1 106 ? 22.212 4.079 -14.720 1.00 77.00 106 PHE A O 1
ATOM 902 N N . THR A 1 107 ? 22.045 2.894 -12.829 1.00 78.19 107 THR A N 1
ATOM 903 C CA . THR A 1 107 ? 23.501 2.774 -12.623 1.00 78.19 107 THR A CA 1
ATOM 904 C C . THR A 1 107 ? 24.160 1.798 -13.590 1.00 78.19 107 THR A C 1
ATOM 906 O O . THR A 1 107 ? 25.239 2.076 -14.110 1.00 78.19 107 THR A O 1
ATOM 909 N N . LYS A 1 108 ? 23.517 0.659 -13.865 1.00 73.94 108 LYS A N 1
ATOM 910 C CA . LYS A 1 108 ? 24.077 -0.397 -14.721 1.00 73.94 108 LYS A CA 1
ATOM 911 C C . LYS A 1 108 ? 23.645 -0.289 -16.186 1.00 73.94 108 LYS A C 1
ATOM 913 O O . LYS A 1 108 ? 24.061 -1.123 -16.983 1.00 73.94 108 LYS A O 1
ATOM 918 N N . LYS A 1 109 ? 22.823 0.710 -16.547 1.00 70.19 109 LYS A N 1
ATOM 919 C CA . LYS A 1 109 ? 22.245 0.905 -17.896 1.00 70.19 109 LYS A CA 1
ATOM 920 C C . LYS A 1 109 ? 21.615 -0.369 -18.474 1.00 70.19 109 LYS A C 1
ATOM 922 O O . LYS A 1 109 ? 21.648 -0.608 -19.678 1.00 70.19 109 LYS A O 1
ATOM 927 N N . VAL A 1 110 ? 21.057 -1.202 -17.602 1.00 69.81 110 VAL A N 1
ATOM 928 C CA . VAL A 1 110 ? 20.360 -2.433 -17.980 1.00 69.81 110 VAL A CA 1
ATOM 929 C C . VAL A 1 110 ? 18.872 -2.158 -18.104 1.00 69.81 110 VAL A C 1
ATOM 931 O O . VAL A 1 110 ? 18.330 -1.267 -17.451 1.00 69.81 110 VAL A O 1
ATOM 934 N N . SER A 1 111 ? 18.198 -2.934 -18.948 1.00 67.31 111 SER A N 1
ATOM 935 C CA . SER A 1 111 ? 16.743 -2.888 -19.054 1.00 67.31 111 SER A CA 1
ATOM 936 C C . SER A 1 111 ? 16.079 -3.107 -17.685 1.00 67.31 111 SER A C 1
ATOM 938 O O . SER A 1 111 ? 16.594 -3.896 -16.888 1.00 67.31 111 SER A O 1
ATOM 940 N N . PRO A 1 112 ? 14.944 -2.436 -17.413 1.00 70.69 112 PRO A N 1
ATOM 941 C CA . PRO A 1 112 ? 14.256 -2.537 -16.133 1.00 70.69 112 PRO A CA 1
ATOM 942 C C . PRO A 1 112 ? 13.911 -3.996 -15.796 1.00 70.69 112 PRO A C 1
ATOM 944 O O . PRO A 1 112 ? 13.611 -4.786 -16.704 1.00 70.69 112 PRO A O 1
ATOM 947 N N . PRO A 1 113 ? 13.962 -4.363 -14.505 1.00 70.31 113 PRO A N 1
ATOM 948 C CA . PRO A 1 113 ? 13.816 -5.745 -14.074 1.00 70.31 113 PRO A CA 1
ATOM 949 C C . PRO A 1 113 ? 12.450 -6.322 -14.460 1.00 70.31 113 PRO A C 1
ATOM 951 O O . PRO A 1 113 ? 11.401 -5.702 -14.276 1.00 70.31 113 PRO A O 1
ATOM 954 N N . LYS A 1 114 ? 12.446 -7.556 -14.975 1.00 76.00 114 LYS A N 1
ATOM 955 C CA . LYS A 1 114 ? 11.209 -8.296 -15.253 1.00 76.00 114 LYS A CA 1
ATOM 956 C C . LYS A 1 114 ? 10.791 -9.078 -14.011 1.00 76.00 114 LYS A C 1
ATOM 958 O O . LYS A 1 114 ? 11.175 -10.230 -13.837 1.00 76.00 114 LYS A O 1
ATOM 963 N N . PHE A 1 115 ? 9.921 -8.493 -13.188 1.00 74.75 115 PHE A N 1
ATOM 964 C CA . PHE A 1 115 ? 9.398 -9.154 -11.980 1.00 74.75 115 PHE A CA 1
ATOM 965 C C . PHE A 1 115 ? 8.682 -10.491 -12.250 1.00 74.75 115 PHE A C 1
ATOM 967 O O . PHE A 1 115 ? 8.612 -11.336 -11.368 1.00 74.75 115 PHE A O 1
ATOM 974 N N . SER A 1 116 ? 8.182 -10.728 -13.470 1.00 72.06 116 SER A N 1
ATOM 975 C CA . SER A 1 116 ? 7.561 -12.012 -13.839 1.00 72.06 116 SER A CA 1
ATOM 976 C C . SER A 1 116 ? 8.541 -13.191 -13.835 1.00 72.06 116 SER A C 1
ATOM 978 O O . SER A 1 116 ? 8.107 -14.327 -13.676 1.00 72.06 116 SER A O 1
ATOM 980 N N . SER A 1 117 ? 9.836 -12.941 -14.032 1.00 77.94 117 SER A N 1
ATOM 981 C CA . SER A 1 117 ? 10.904 -13.950 -14.047 1.00 77.94 117 SER A CA 1
ATOM 982 C C . SER A 1 117 ? 11.880 -13.722 -12.895 1.00 77.94 117 SER A C 1
ATOM 984 O O . SER A 1 117 ? 13.087 -13.903 -13.032 1.00 77.94 117 SER A O 1
ATOM 986 N N . TRP A 1 118 ? 11.359 -13.288 -11.747 1.00 75.12 118 TRP A N 1
ATOM 987 C CA . TRP A 1 118 ? 12.174 -12.874 -10.611 1.00 75.12 118 TRP A CA 1
ATOM 988 C C . TRP A 1 118 ? 13.078 -13.972 -10.036 1.00 75.12 118 TRP A C 1
ATOM 990 O O . TRP A 1 118 ? 14.110 -13.664 -9.450 1.00 75.12 118 TRP A O 1
ATOM 1000 N N . ASN A 1 119 ? 12.714 -15.242 -10.219 1.00 76.25 119 ASN A N 1
ATOM 1001 C CA . ASN A 1 119 ? 13.498 -16.386 -9.750 1.00 76.25 119 ASN A CA 1
ATOM 1002 C C . ASN A 1 119 ? 14.731 -16.681 -10.635 1.00 76.25 119 ASN A C 1
ATOM 1004 O O . ASN A 1 119 ? 15.585 -17.478 -10.255 1.00 76.25 119 ASN A O 1
ATOM 1008 N N . THR A 1 120 ? 14.821 -16.066 -11.819 1.00 75.06 120 THR A N 1
ATOM 1009 C CA . THR A 1 120 ? 15.937 -16.254 -12.762 1.00 75.06 120 THR A CA 1
ATOM 1010 C C . THR A 1 120 ? 17.077 -15.271 -12.500 1.00 75.06 120 THR A C 1
ATOM 1012 O O . THR A 1 120 ? 18.242 -15.626 -12.650 1.00 75.06 120 THR A O 1
ATOM 1015 N N . ASP A 1 121 ? 16.757 -14.049 -12.069 1.00 77.75 121 ASP A N 1
ATOM 1016 C CA . ASP A 1 121 ? 17.752 -13.024 -11.758 1.00 77.75 121 ASP A CA 1
ATOM 1017 C C . ASP A 1 121 ? 18.238 -13.157 -10.309 1.00 77.75 121 ASP A C 1
ATOM 1019 O O . ASP A 1 121 ? 17.469 -12.961 -9.368 1.00 77.75 121 ASP A O 1
ATOM 1023 N N . ASN A 1 122 ? 19.540 -13.402 -10.111 1.00 77.06 122 ASN A N 1
ATOM 1024 C CA . ASN A 1 122 ? 20.133 -13.577 -8.775 1.00 77.06 122 ASN A CA 1
ATOM 1025 C C . ASN A 1 122 ? 19.863 -12.401 -7.818 1.00 77.06 122 ASN A C 1
ATOM 1027 O O . ASN A 1 122 ? 19.664 -12.616 -6.625 1.00 77.06 122 ASN A O 1
ATOM 1031 N N . ASN A 1 123 ? 19.822 -11.163 -8.327 1.00 75.12 123 ASN A N 1
ATOM 1032 C CA . ASN A 1 123 ? 19.494 -9.997 -7.502 1.00 75.12 123 ASN A CA 1
ATOM 1033 C C . ASN A 1 123 ? 18.027 -10.057 -7.044 1.00 75.12 123 ASN A C 1
ATOM 1035 O O . ASN A 1 123 ? 17.736 -9.989 -5.852 1.00 75.12 123 ASN A O 1
ATOM 1039 N N . LEU A 1 124 ? 17.091 -10.243 -7.976 1.00 80.50 124 LEU A N 1
ATOM 1040 C CA . LEU A 1 124 ? 15.658 -10.269 -7.675 1.00 80.50 124 LEU A CA 1
ATOM 1041 C C . LEU A 1 124 ? 15.293 -11.434 -6.748 1.00 80.50 124 LEU A C 1
ATOM 1043 O O . LEU A 1 124 ? 14.526 -11.241 -5.805 1.00 80.50 124 LEU A O 1
ATOM 1047 N N . LYS A 1 125 ? 15.885 -12.609 -6.977 1.00 84.06 125 LYS A N 1
ATOM 1048 C CA . LYS A 1 125 ? 15.661 -13.827 -6.194 1.00 84.06 125 LYS A CA 1
ATOM 1049 C C . LYS A 1 125 ? 15.897 -13.631 -4.697 1.00 84.06 125 LYS A C 1
ATOM 1051 O O . LYS A 1 125 ? 15.151 -14.186 -3.899 1.00 84.06 125 LYS A O 1
ATOM 1056 N N . ASN A 1 126 ? 16.889 -12.825 -4.323 1.00 85.00 126 ASN A N 1
ATOM 1057 C CA . ASN A 1 126 ? 17.222 -12.576 -2.921 1.00 85.00 126 ASN A CA 1
ATOM 1058 C C . ASN A 1 126 ? 16.447 -11.384 -2.342 1.00 85.00 126 ASN A C 1
ATOM 1060 O O . ASN A 1 126 ? 15.952 -11.458 -1.219 1.00 85.00 126 ASN A O 1
ATOM 1064 N N . PHE A 1 127 ? 16.304 -10.291 -3.098 1.00 85.88 127 PHE A N 1
ATOM 1065 C CA . PHE A 1 127 ? 15.693 -9.063 -2.579 1.00 85.88 127 PHE A CA 1
ATOM 1066 C C . PHE A 1 127 ? 14.163 -9.127 -2.476 1.00 85.88 127 PHE A C 1
ATOM 1068 O O . PHE A 1 127 ? 13.596 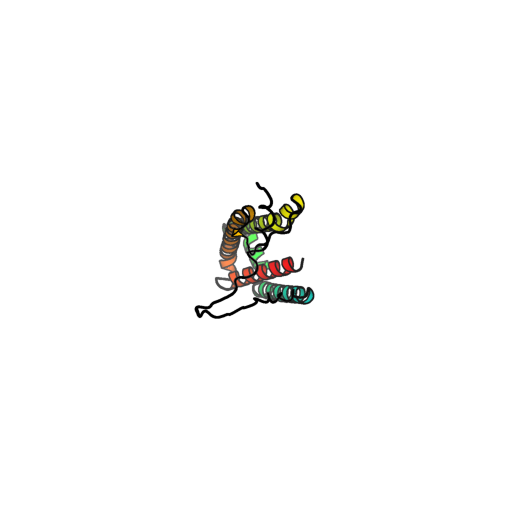-8.529 -1.562 1.00 85.88 127 PHE A O 1
ATOM 1075 N N . ILE A 1 128 ? 13.477 -9.855 -3.362 1.00 86.44 128 ILE A N 1
ATOM 1076 C CA . ILE A 1 128 ? 12.006 -9.930 -3.352 1.00 86.44 128 ILE A CA 1
ATOM 1077 C C . ILE A 1 128 ? 11.462 -10.657 -2.115 1.00 86.44 128 ILE A C 1
ATOM 1079 O O . ILE A 1 128 ? 10.542 -10.118 -1.494 1.00 86.44 128 ILE A O 1
ATOM 1083 N N . PRO A 1 129 ? 12.007 -11.813 -1.688 1.00 89.69 129 PRO A N 1
ATOM 1084 C CA . PRO A 1 129 ? 11.595 -12.436 -0.433 1.00 89.69 129 PRO A CA 1
ATOM 1085 C C . PRO A 1 129 ? 11.814 -11.528 0.783 1.00 89.69 129 PRO A C 1
ATOM 1087 O O . PRO A 1 129 ? 10.930 -11.431 1.630 1.00 89.69 129 PRO A O 1
ATOM 1090 N N . ILE A 1 130 ? 12.938 -10.801 0.840 1.00 89.62 130 ILE A N 1
ATOM 1091 C CA . ILE A 1 130 ? 13.235 -9.856 1.930 1.00 89.62 130 ILE A CA 1
ATOM 1092 C C . ILE A 1 130 ? 12.213 -8.715 1.953 1.00 89.62 130 ILE A C 1
ATOM 1094 O O . ILE A 1 130 ? 11.635 -8.426 3.000 1.00 89.62 130 ILE A O 1
ATOM 1098 N N . ALA A 1 131 ? 11.944 -8.095 0.800 1.00 89.94 131 ALA A N 1
ATOM 1099 C CA . ALA A 1 131 ? 10.934 -7.047 0.684 1.00 89.94 131 ALA A CA 1
ATOM 1100 C C . ALA A 1 131 ? 9.541 -7.562 1.070 1.00 89.94 131 ALA A C 1
ATOM 1102 O O . ALA A 1 131 ? 8.795 -6.869 1.754 1.00 89.94 131 ALA A O 1
ATOM 1103 N N . THR A 1 132 ? 9.208 -8.794 0.686 1.00 91.06 132 THR A N 1
ATOM 1104 C CA . THR A 1 132 ? 7.931 -9.431 1.032 1.00 91.06 132 THR A CA 1
ATOM 1105 C C . THR A 1 132 ? 7.818 -9.667 2.536 1.00 91.06 132 THR A C 1
ATOM 1107 O O . THR A 1 132 ? 6.777 -9.379 3.120 1.00 91.06 132 THR A O 1
ATOM 1110 N N . PHE A 1 133 ? 8.888 -10.129 3.185 1.00 93.31 133 PHE A N 1
ATOM 1111 C CA . PHE A 1 133 ? 8.924 -10.332 4.632 1.00 93.31 133 PHE A CA 1
ATOM 1112 C C . PHE A 1 133 ? 8.789 -9.010 5.399 1.00 93.31 133 PHE A C 1
ATOM 1114 O O . PHE A 1 133 ? 7.993 -8.913 6.331 1.00 93.31 133 PHE A O 1
ATOM 1121 N N . MET A 1 134 ? 9.491 -7.963 4.957 1.00 92.38 134 MET A N 1
ATOM 1122 C CA . MET A 1 134 ? 9.347 -6.610 5.510 1.00 92.38 134 MET A CA 1
ATOM 1123 C C . MET A 1 134 ? 7.934 -6.057 5.302 1.00 92.38 134 MET A C 1
ATOM 1125 O O . MET A 1 134 ? 7.348 -5.497 6.227 1.00 92.38 134 MET A O 1
ATOM 1129 N N . GLY A 1 135 ? 7.350 -6.273 4.122 1.00 91.56 135 GLY A N 1
ATOM 1130 C CA . GLY A 1 135 ? 5.963 -5.921 3.833 1.00 91.56 135 GLY A CA 1
ATOM 1131 C C . GLY A 1 135 ? 4.974 -6.632 4.752 1.00 91.56 135 GLY A C 1
ATOM 1132 O O . GLY A 1 135 ? 4.069 -5.999 5.291 1.00 91.56 135 GLY A O 1
ATOM 1133 N N . LEU A 1 136 ? 5.178 -7.929 4.991 1.00 94.25 136 LEU A N 1
ATOM 1134 C CA . LEU A 1 136 ? 4.343 -8.731 5.880 1.00 94.25 136 LEU A CA 1
ATOM 1135 C C . LEU A 1 136 ? 4.410 -8.224 7.326 1.00 94.25 136 LEU A C 1
ATOM 1137 O O . LEU A 1 136 ? 3.365 -8.012 7.938 1.00 94.25 136 LEU A O 1
ATOM 1141 N N . ILE A 1 137 ? 5.617 -7.974 7.848 1.00 93.50 137 ILE A N 1
ATOM 1142 C CA . ILE A 1 137 ? 5.810 -7.379 9.181 1.00 93.50 137 ILE A CA 1
ATOM 1143 C C . ILE A 1 137 ? 5.101 -6.027 9.265 1.00 93.50 137 ILE A C 1
ATOM 1145 O O . ILE A 1 137 ? 4.386 -5.766 10.230 1.00 93.50 137 ILE A O 1
ATOM 1149 N N . GLY A 1 138 ? 5.260 -5.194 8.236 1.00 92.19 138 GLY A N 1
ATOM 1150 C CA . GLY A 1 138 ? 4.609 -3.896 8.137 1.00 92.19 138 GLY A CA 1
ATOM 1151 C C . GLY A 1 138 ? 3.085 -3.985 8.209 1.00 92.19 138 GLY A C 1
ATOM 1152 O O . GLY A 1 138 ? 2.458 -3.307 9.017 1.00 92.19 138 GLY A O 1
ATOM 1153 N N . ILE A 1 139 ? 2.473 -4.858 7.409 1.00 92.06 139 ILE A N 1
ATOM 1154 C CA . ILE A 1 139 ? 1.013 -5.024 7.372 1.00 92.06 139 ILE A CA 1
ATOM 1155 C C . ILE A 1 139 ? 0.487 -5.587 8.696 1.00 92.06 139 ILE A C 1
ATOM 1157 O O . ILE A 1 139 ? -0.480 -5.056 9.240 1.00 92.06 139 ILE A O 1
ATOM 1161 N N . ILE A 1 140 ? 1.121 -6.632 9.237 1.00 93.06 140 ILE A N 1
ATOM 1162 C CA . ILE A 1 140 ? 0.707 -7.248 10.507 1.00 93.06 140 ILE A CA 1
ATOM 1163 C C . ILE A 1 140 ? 0.821 -6.246 11.655 1.00 93.06 140 ILE A C 1
ATOM 1165 O O . ILE A 1 140 ? -0.087 -6.142 12.479 1.00 93.06 140 ILE A O 1
ATOM 1169 N N . GLY A 1 141 ? 1.907 -5.480 11.712 1.00 91.31 141 GLY A N 1
ATOM 1170 C CA . GLY A 1 141 ? 2.079 -4.490 12.762 1.00 91.31 141 GLY A CA 1
ATOM 1171 C C . GLY A 1 141 ? 1.069 -3.339 12.657 1.00 91.31 141 GLY A C 1
ATOM 1172 O O . GLY A 1 141 ? 0.490 -2.962 13.675 1.00 91.31 141 GLY A O 1
ATOM 1173 N N . LEU A 1 142 ? 0.737 -2.863 11.446 1.00 90.81 142 LEU A N 1
ATOM 1174 C CA . LEU A 1 142 ? -0.357 -1.898 11.261 1.00 90.81 142 LEU A CA 1
ATOM 1175 C C . LEU A 1 142 ? -1.706 -2.475 11.715 1.00 90.81 142 LEU A C 1
ATOM 1177 O O . LEU A 1 142 ? -2.460 -1.785 12.402 1.00 90.81 142 LEU A O 1
ATOM 1181 N N . LEU A 1 143 ? -1.997 -3.741 11.391 1.00 91.19 143 LEU A N 1
ATOM 1182 C CA . LEU A 1 143 ? -3.210 -4.420 11.854 1.00 91.19 143 LEU A CA 1
ATOM 1183 C C . LEU A 1 143 ? -3.299 -4.421 13.383 1.00 91.19 143 LEU A C 1
ATOM 1185 O O . LEU A 1 143 ? -4.342 -4.071 13.926 1.00 91.19 143 LEU A O 1
ATOM 1189 N N . ILE A 1 144 ? -2.209 -4.757 14.079 1.00 89.50 144 ILE A N 1
ATOM 1190 C CA . ILE A 1 144 ? -2.152 -4.780 15.549 1.00 89.50 144 ILE A CA 1
ATOM 1191 C C . ILE A 1 144 ? -2.317 -3.371 16.137 1.00 89.50 144 ILE A C 1
ATOM 1193 O O . ILE A 1 144 ? -3.056 -3.190 17.111 1.00 89.50 144 ILE A O 1
ATOM 1197 N N . SER A 1 145 ? -1.662 -2.364 15.552 1.00 88.00 145 SER A N 1
ATOM 1198 C CA . SER A 1 145 ? -1.737 -0.977 16.023 1.00 88.00 145 SER A CA 1
ATOM 1199 C C . SER A 1 145 ? -3.156 -0.415 15.939 1.00 88.00 145 SER A C 1
ATOM 1201 O O . SER A 1 145 ? -3.627 0.170 16.915 1.00 88.00 145 SER A O 1
ATOM 1203 N N . PHE A 1 146 ? -3.857 -0.651 14.828 1.00 87.44 146 PHE A N 1
ATOM 1204 C CA . PHE A 1 146 ? -5.201 -0.117 14.575 1.00 87.44 146 PHE A CA 1
ATOM 1205 C C . PHE A 1 146 ? -6.346 -1.048 14.992 1.00 87.44 146 PHE A C 1
ATOM 1207 O O . PHE A 1 146 ? -7.504 -0.634 14.978 1.00 87.44 146 PHE A O 1
ATOM 1214 N N . TRP A 1 147 ? -6.051 -2.279 15.426 1.00 87.19 147 TRP A N 1
ATOM 1215 C CA . TRP A 1 147 ? -7.054 -3.274 15.826 1.00 87.19 147 TRP A CA 1
ATOM 1216 C C . TRP A 1 147 ? -8.104 -2.735 16.801 1.00 87.19 147 TRP A C 1
ATOM 1218 O O . TRP A 1 147 ? -9.285 -3.035 16.679 1.00 87.19 147 TRP A O 1
ATOM 1228 N N . HIS A 1 148 ? -7.675 -1.942 17.782 1.00 82.50 148 HIS A N 1
ATOM 1229 C CA . HIS A 1 148 ? -8.560 -1.408 18.817 1.00 82.50 148 HIS A CA 1
ATOM 1230 C C . HIS A 1 148 ? -9.534 -0.344 18.289 1.00 82.50 148 HIS A C 1
ATOM 1232 O O . HIS A 1 148 ? -10.556 -0.095 18.915 1.00 82.50 148 HIS A O 1
ATOM 1238 N N . ILE A 1 149 ? -9.218 0.296 17.163 1.00 83.56 149 ILE A N 1
ATOM 1239 C CA . ILE A 1 149 ? -9.974 1.445 16.659 1.00 83.56 149 ILE A CA 1
ATOM 1240 C C . ILE A 1 149 ? -11.069 0.964 15.706 1.00 83.56 149 ILE A C 1
ATOM 1242 O O . ILE A 1 149 ? -12.233 1.300 15.891 1.00 83.56 149 ILE A O 1
ATOM 1246 N N . TRP A 1 150 ? -10.717 0.130 14.721 1.00 83.00 150 TRP A N 1
ATOM 1247 C CA . TRP A 1 150 ? -11.659 -0.311 13.676 1.00 83.00 150 TRP A CA 1
ATOM 1248 C C . TRP A 1 150 ? -12.052 -1.792 13.773 1.00 83.00 150 TRP A C 1
ATOM 1250 O O . TRP A 1 150 ? -12.834 -2.288 12.958 1.00 83.00 150 TRP A O 1
ATOM 1260 N N . GLY A 1 151 ? -11.523 -2.515 14.763 1.00 83.88 151 GLY A N 1
ATOM 1261 C CA . GLY A 1 151 ? -11.794 -3.936 14.966 1.00 83.88 151 GLY A CA 1
ATOM 1262 C C . GLY A 1 151 ? -11.180 -4.841 13.893 1.00 83.88 151 GLY A C 1
ATOM 1263 O O . GLY A 1 151 ? -10.370 -4.424 13.064 1.00 83.88 151 GLY A O 1
ATOM 1264 N N . PHE A 1 152 ? -11.581 -6.117 13.907 1.00 82.19 152 PHE A N 1
ATOM 1265 C CA . PHE A 1 152 ? -11.010 -7.143 13.027 1.00 82.19 152 PHE A CA 1
ATOM 1266 C C . PHE A 1 152 ? -11.275 -6.899 11.538 1.00 82.19 152 PHE A C 1
ATOM 1268 O O . PHE A 1 152 ? -10.410 -7.185 10.721 1.00 82.19 152 PHE A O 1
ATOM 1275 N N . PHE A 1 153 ? -12.452 -6.381 11.175 1.00 81.19 153 PHE A N 1
ATOM 1276 C CA . PHE A 1 153 ? -12.849 -6.227 9.770 1.00 81.19 153 PHE A CA 1
ATOM 1277 C C . PHE A 1 153 ? -12.546 -4.841 9.195 1.00 81.19 153 PHE A C 1
ATOM 1279 O O . PHE A 1 153 ? -12.220 -4.739 8.012 1.00 81.19 153 PHE A O 1
ATOM 1286 N N . GLY A 1 154 ? -12.607 -3.782 10.008 1.00 82.50 154 GLY A N 1
ATOM 1287 C CA . GLY A 1 154 ? -12.334 -2.423 9.539 1.00 82.50 154 GLY A CA 1
ATOM 1288 C C . GLY A 1 154 ? -10.859 -2.212 9.207 1.00 82.50 154 GLY A C 1
ATOM 1289 O O . GLY A 1 154 ? -10.525 -1.679 8.150 1.00 82.50 154 GLY A O 1
ATOM 1290 N N . THR A 1 155 ? -9.954 -2.719 10.048 1.00 85.19 155 THR A N 1
ATOM 1291 C CA . THR A 1 155 ? -8.514 -2.485 9.886 1.00 85.19 155 THR A CA 1
ATOM 1292 C C . THR A 1 155 ? -7.902 -3.078 8.619 1.00 85.19 155 THR A C 1
ATOM 1294 O O . THR A 1 155 ? -7.237 -2.336 7.889 1.00 85.19 155 THR A O 1
ATOM 1297 N N . PRO A 1 156 ? -8.141 -4.357 8.274 1.00 87.06 156 PRO A N 1
ATOM 1298 C CA . PRO A 1 156 ? -7.677 -4.903 7.005 1.00 87.06 156 PRO A CA 1
ATOM 1299 C C . PRO A 1 156 ? -8.259 -4.157 5.808 1.00 87.06 156 PRO A C 1
ATOM 1301 O O . PRO A 1 156 ? -7.550 -3.952 4.829 1.00 87.06 156 PRO A O 1
ATOM 1304 N N . LEU A 1 157 ? -9.521 -3.725 5.882 1.00 87.69 157 LEU A N 1
ATOM 1305 C CA . LEU A 1 157 ? -10.200 -3.054 4.778 1.00 87.69 157 LEU A CA 1
ATOM 1306 C C . LEU A 1 157 ? -9.588 -1.677 4.497 1.00 87.69 157 LEU A C 1
ATOM 1308 O O . LEU A 1 157 ? -9.270 -1.372 3.345 1.00 87.69 157 LEU A O 1
ATOM 1312 N N . VAL A 1 158 ? -9.346 -0.877 5.540 1.00 87.38 158 VAL A N 1
ATOM 1313 C CA . VAL A 1 158 ? -8.691 0.433 5.409 1.00 87.38 158 VAL A CA 1
ATOM 1314 C C . VAL A 1 158 ? -7.264 0.268 4.879 1.00 87.38 158 VAL A C 1
ATOM 1316 O O . VAL A 1 158 ? -6.925 0.871 3.859 1.00 87.38 158 VAL A O 1
ATOM 1319 N N . ILE A 1 159 ? -6.456 -0.614 5.480 1.00 86.81 159 ILE A N 1
ATOM 1320 C CA . ILE A 1 159 ? -5.062 -0.843 5.057 1.00 86.81 159 ILE A CA 1
ATOM 1321 C C . ILE A 1 159 ? -5.000 -1.359 3.615 1.00 86.81 159 ILE A C 1
ATOM 1323 O O . ILE A 1 159 ? -4.217 -0.858 2.809 1.00 86.81 159 ILE A O 1
ATOM 1327 N N . PHE A 1 160 ? -5.837 -2.334 3.259 1.00 88.94 160 PHE A N 1
ATOM 1328 C CA . PHE A 1 160 ? -5.865 -2.899 1.913 1.00 88.94 160 PHE A CA 1
ATOM 1329 C C . PHE A 1 160 ? -6.281 -1.859 0.873 1.00 88.94 160 PHE A C 1
ATOM 1331 O O . PHE A 1 160 ? -5.620 -1.728 -0.157 1.00 88.94 160 PHE A O 1
ATOM 1338 N N . SER A 1 161 ? -7.328 -1.076 1.150 1.00 87.88 161 SER A N 1
ATOM 1339 C CA . SER A 1 161 ? -7.767 -0.013 0.240 1.00 87.88 161 SER A CA 1
ATOM 1340 C C . SER A 1 161 ? -6.669 1.032 0.004 1.00 87.88 161 SER A C 1
ATOM 1342 O O . SER A 1 161 ? -6.421 1.407 -1.145 1.00 87.88 161 SER A O 1
ATOM 1344 N N . ALA A 1 162 ? -5.931 1.415 1.052 1.00 87.38 162 ALA A N 1
ATOM 1345 C CA . ALA A 1 162 ? -4.796 2.326 0.950 1.00 87.38 162 ALA A CA 1
ATOM 1346 C C . ALA A 1 162 ? -3.653 1.736 0.105 1.00 87.38 162 ALA A C 1
ATOM 1348 O O . ALA A 1 162 ? -3.165 2.397 -0.812 1.00 87.38 162 ALA A O 1
ATOM 1349 N N . LEU A 1 163 ? -3.260 0.481 0.354 1.00 87.81 163 LEU A N 1
ATOM 1350 C CA . LEU A 1 163 ? -2.194 -0.187 -0.402 1.00 87.81 163 LEU A CA 1
ATOM 1351 C C . LEU A 1 163 ? -2.542 -0.322 -1.886 1.00 87.81 163 LEU A C 1
ATOM 1353 O O . LEU A 1 163 ? -1.721 -0.003 -2.746 1.00 87.81 163 LEU A O 1
ATOM 1357 N N . VAL A 1 164 ? -3.765 -0.755 -2.204 1.00 88.38 164 VAL A N 1
ATOM 1358 C CA . VAL A 1 164 ? -4.215 -0.895 -3.595 1.00 88.38 164 VAL A CA 1
ATOM 1359 C C . VAL A 1 164 ? -4.253 0.462 -4.296 1.00 88.38 164 VAL A C 1
ATOM 1361 O O . VAL A 1 164 ? -3.845 0.559 -5.454 1.00 88.38 164 VAL A O 1
ATOM 1364 N N . SER A 1 165 ? -4.689 1.519 -3.609 1.00 85.56 165 SER A N 1
ATOM 1365 C CA . SER A 1 165 ? -4.648 2.882 -4.142 1.00 85.56 165 SER A CA 1
ATOM 1366 C C . SER A 1 165 ? -3.216 3.311 -4.475 1.00 85.56 165 SER A C 1
ATOM 1368 O O . SER A 1 165 ? -2.941 3.697 -5.611 1.00 85.56 165 SER A O 1
ATOM 1370 N N . ILE A 1 166 ? -2.276 3.149 -3.537 1.00 85.12 166 ILE A N 1
ATOM 1371 C CA . ILE A 1 166 ? -0.859 3.497 -3.733 1.00 85.12 166 ILE A CA 1
ATOM 1372 C C . 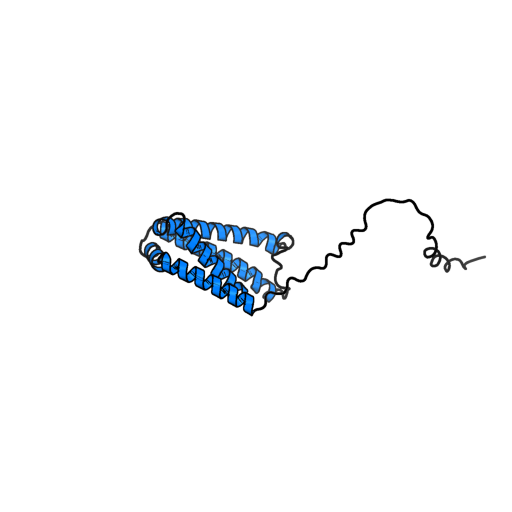ILE A 1 166 ? -0.265 2.746 -4.930 1.00 85.12 166 ILE A C 1
ATOM 1374 O O . ILE A 1 166 ? 0.355 3.362 -5.794 1.00 85.12 166 ILE A O 1
ATOM 1378 N N . VAL A 1 167 ? -0.483 1.432 -5.027 1.00 85.25 167 VAL A N 1
ATOM 1379 C CA . VAL A 1 167 ? 0.040 0.619 -6.139 1.00 85.25 167 VAL A CA 1
ATOM 1380 C C . VAL A 1 167 ? -0.514 1.088 -7.484 1.00 85.25 167 VAL A C 1
ATOM 1382 O O . VAL A 1 167 ? 0.228 1.157 -8.463 1.00 85.25 167 VAL A O 1
ATOM 1385 N N . ASN A 1 168 ? -1.801 1.433 -7.557 1.00 83.31 168 ASN A N 1
ATOM 1386 C CA . ASN A 1 168 ? -2.379 1.925 -8.805 1.00 83.31 168 ASN A CA 1
ATOM 1387 C C . ASN A 1 168 ? -1.859 3.314 -9.185 1.00 83.31 168 ASN A C 1
ATOM 1389 O O . ASN A 1 168 ? -1.632 3.548 -10.368 1.00 83.31 168 ASN A O 1
ATOM 1393 N N . ILE A 1 169 ? -1.623 4.199 -8.214 1.00 83.19 169 ILE A N 1
ATOM 1394 C CA . ILE A 1 169 ? -0.994 5.506 -8.453 1.00 83.19 169 ILE A CA 1
ATOM 1395 C C . ILE A 1 169 ? 0.435 5.318 -8.982 1.00 83.19 169 ILE A C 1
ATOM 1397 O O . ILE A 1 169 ? 0.792 5.904 -10.001 1.00 83.19 169 ILE A O 1
ATOM 1401 N N . LEU A 1 170 ? 1.227 4.443 -8.356 1.00 80.00 170 LEU A N 1
ATOM 1402 C CA . LEU A 1 170 ? 2.595 4.135 -8.793 1.00 80.00 170 LEU A CA 1
ATOM 1403 C C . LEU A 1 170 ? 2.660 3.503 -10.190 1.00 80.00 170 LEU A C 1
ATOM 1405 O O . LEU A 1 170 ? 3.664 3.646 -10.867 1.00 80.00 170 LEU A O 1
ATOM 1409 N N . ASN A 1 171 ? 1.613 2.801 -10.628 1.00 77.31 171 ASN A N 1
ATOM 1410 C CA . ASN A 1 171 ? 1.547 2.192 -11.962 1.00 77.31 171 ASN A CA 1
ATOM 1411 C C . ASN A 1 171 ? 1.123 3.184 -13.070 1.00 77.31 171 ASN A C 1
ATOM 1413 O O . ASN A 1 171 ? 1.146 2.844 -14.260 1.00 77.31 171 ASN A O 1
ATOM 1417 N N . VAL A 1 172 ? 0.661 4.378 -12.683 1.00 76.44 172 VAL A N 1
ATOM 1418 C CA . VAL A 1 172 ? 0.384 5.495 -13.600 1.00 76.44 172 VAL A CA 1
ATOM 1419 C C . VAL A 1 172 ? 1.633 6.354 -13.821 1.00 76.44 172 VAL A C 1
ATOM 1421 O O . VAL A 1 172 ? 1.805 6.842 -14.937 1.00 76.44 172 VAL A O 1
ATOM 1424 N N . LEU A 1 173 ? 2.465 6.523 -12.785 1.00 69.31 173 LEU A N 1
ATOM 1425 C CA . LEU A 1 173 ? 3.778 7.187 -12.840 1.00 69.31 173 LEU A CA 1
ATOM 1426 C C . LEU A 1 173 ? 4.803 6.389 -13.663 1.00 69.31 173 LEU A C 1
ATOM 1428 O O . LEU A 1 173 ? 5.605 7.049 -14.359 1.00 69.31 173 LEU A O 1
#

InterPro domains:
  IPR033579 Transmembrane protein 128 [PF20479] (43-172)
  IPR033579 Transmembrane protein 128 [PTHR31134] (2-171)

Sequence (173 aa):
MGNNEQVDIRRRTANTIEIQEPLLDNDNSKVQQHKKRPRASLILRILNAIKWTTVAFITSWYFEALQGINQVLENDNWRRKIFYISLFALLNMLLIFIYLQYYIPFTKKVSPPKFSSWNTDNNLKNFIPIATFMGLIGIIGLLISFWHIWGFFGTPLVIFSALVSIVNILNVL

pLDDT: mean 76.06, std 17.43, range [37.69, 94.25]

Organism: NCBI:txid658196